Protein AF-A0A6L9QW03-F1 (afdb_monomer_lite)

Secondary structure (DSSP, 8-state):
--S---EEEESS----HHHHHHTT-SEEEEGGGT---HHHHHHTHHHHHHHHHHHHHHHHSPPP-

Sequence (65 aa):
RAGAPVVAVAGRRALTGEQLRKARIQAAYALADIEPDEERRVRRTGPLLEQLTVAIADEWLPARP

pLDDT: mean 91.84, std 7.79, range [54.5, 96.56]

Organism: NCBI:txid453573

Foldseek 3Di:
DPDDAAAAEEQDDPDDPVNCVVVSHPYYYHLCVVPVDPVVCVVCVPVSVVVVVVVVCVVPPPDDD

InterPro domains:
  IPR018197 Glycerate kinase, restriction-enzyme-like fold [G3DSA:3.40.50.10350] (1-61)

Structure (mmCIF, N/CA/C/O backbone):
da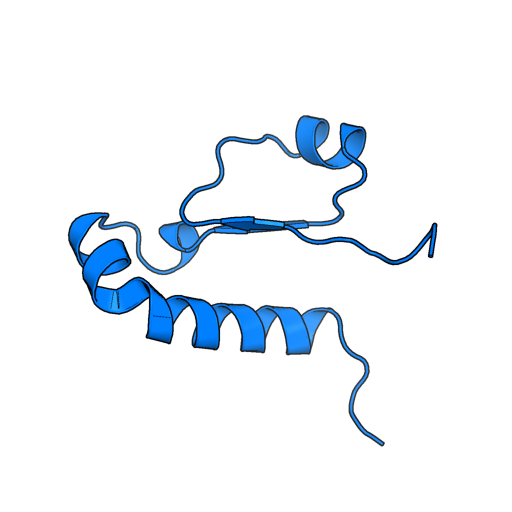ta_AF-A0A6L9QW03-F1
#
_entry.id   AF-A0A6L9QW03-F1
#
loop_
_atom_site.group_PDB
_atom_site.id
_atom_site.type_symbol
_atom_site.label_atom_id
_atom_site.label_alt_id
_atom_site.label_comp_id
_atom_site.label_asym_id
_atom_site.label_entity_id
_atom_site.label_seq_id
_atom_site.pdbx_PDB_ins_code
_atom_site.Cartn_x
_atom_site.Cartn_y
_atom_site.Cartn_z
_atom_site.occupancy
_atom_site.B_iso_or_equiv
_atom_site.auth_seq_id
_atom_site.auth_comp_id
_atom_site.auth_asym_id
_atom_site.auth_atom_id
_atom_site.pdbx_PDB_model_num
ATOM 1 N N . ARG A 1 1 ? -18.856 9.418 6.713 1.00 54.50 1 ARG A N 1
ATOM 2 C CA . ARG A 1 1 ? -18.084 8.929 7.881 1.00 54.50 1 ARG A CA 1
ATOM 3 C C . ARG A 1 1 ? -16.846 9.803 8.010 1.00 54.50 1 ARG A C 1
ATOM 5 O O . ARG A 1 1 ? -16.084 9.857 7.059 1.00 54.50 1 ARG A O 1
ATOM 12 N N . ALA A 1 2 ? -16.681 10.511 9.121 1.00 68.12 2 ALA A N 1
ATOM 13 C CA . ALA A 1 2 ? -15.441 11.207 9.458 1.00 68.12 2 ALA A CA 1
ATOM 14 C C . ALA A 1 2 ? -14.761 10.417 10.586 1.00 68.12 2 ALA A C 1
ATOM 16 O O . ALA A 1 2 ? -15.459 9.954 11.484 1.00 68.12 2 ALA A O 1
ATOM 17 N N . GLY A 1 3 ? -13.441 10.217 10.511 1.00 82.44 3 GLY A N 1
ATOM 18 C CA . GLY A 1 3 ? -12.653 9.569 11.572 1.00 82.44 3 GLY A CA 1
ATOM 19 C C . GLY A 1 3 ? -12.210 8.120 11.330 1.00 82.44 3 GLY A C 1
ATOM 20 O O . GLY A 1 3 ? -11.553 7.558 12.197 1.00 82.44 3 GLY A O 1
ATOM 21 N N . ALA A 1 4 ? -12.519 7.511 10.180 1.00 88.75 4 ALA A N 1
ATOM 22 C CA . ALA A 1 4 ? -11.904 6.229 9.821 1.00 88.75 4 ALA A CA 1
ATOM 23 C C . ALA A 1 4 ? -10.420 6.436 9.449 1.00 88.75 4 ALA A C 1
ATOM 25 O O . ALA A 1 4 ? -10.117 7.450 8.811 1.00 88.75 4 ALA A O 1
ATOM 26 N N . PRO A 1 5 ? -9.513 5.503 9.794 1.00 90.69 5 PRO A N 1
ATOM 27 C CA . PRO A 1 5 ? -8.166 5.491 9.236 1.00 90.69 5 PRO A CA 1
ATOM 28 C C . PRO A 1 5 ? -8.219 5.395 7.705 1.00 90.69 5 PRO A C 1
ATOM 30 O O . PRO A 1 5 ? -9.014 4.641 7.145 1.00 90.69 5 PRO A O 1
ATOM 33 N N . VAL A 1 6 ? -7.384 6.183 7.037 1.00 93.56 6 VAL A N 1
ATOM 34 C CA . VAL A 1 6 ? -7.234 6.271 5.587 1.00 93.56 6 VAL A CA 1
ATOM 35 C C . VAL A 1 6 ? -5.787 5.969 5.219 1.00 93.56 6 VAL A C 1
ATOM 37 O O . VAL A 1 6 ? -4.854 6.655 5.635 1.00 93.56 6 VAL A O 1
ATOM 40 N N . VAL A 1 7 ? -5.602 4.982 4.355 1.00 95.12 7 VAL A N 1
ATOM 41 C CA . VAL A 1 7 ? -4.312 4.698 3.723 1.00 95.12 7 VAL A CA 1
ATOM 42 C C . VAL A 1 7 ? -4.393 4.977 2.228 1.00 95.12 7 VAL A C 1
ATOM 44 O O . VAL A 1 7 ? -5.464 4.892 1.628 1.00 95.12 7 VAL A O 1
ATOM 47 N N . ALA A 1 8 ? -3.264 5.334 1.623 1.00 95.50 8 ALA A N 1
ATOM 48 C CA . ALA A 1 8 ? -3.154 5.552 0.186 1.00 95.50 8 ALA A CA 1
ATOM 49 C C . ALA A 1 8 ? -2.427 4.383 -0.487 1.00 95.50 8 ALA A C 1
ATOM 51 O O . ALA A 1 8 ? -1.415 3.900 0.018 1.00 95.50 8 ALA A O 1
ATOM 52 N N . VAL A 1 9 ? -2.905 3.982 -1.663 1.00 95.50 9 VAL A N 1
ATOM 53 C CA . VAL A 1 9 ? -2.246 3.000 -2.532 1.00 95.50 9 VAL A CA 1
ATOM 54 C C . VAL A 1 9 ? -1.965 3.668 -3.870 1.00 95.50 9 VAL A C 1
ATOM 56 O O . VAL A 1 9 ? -2.857 4.277 -4.459 1.00 95.50 9 VAL A O 1
ATOM 59 N N . ALA A 1 10 ? -0.721 3.594 -4.340 1.00 94.19 10 ALA A N 1
ATOM 60 C CA . ALA A 1 10 ? -0.304 4.251 -5.574 1.00 94.19 10 ALA A CA 1
ATOM 61 C C . ALA A 1 10 ? 0.726 3.424 -6.353 1.00 94.19 10 ALA A C 1
ATOM 63 O O . ALA A 1 10 ? 1.440 2.594 -5.801 1.00 94.19 10 ALA A O 1
ATOM 64 N N . GLY A 1 11 ? 0.879 3.694 -7.652 1.00 92.75 11 GLY A N 1
ATOM 65 C CA . GLY A 1 11 ? 1.964 3.093 -8.439 1.00 92.75 11 GLY A CA 1
ATOM 66 C C . GLY A 1 11 ? 3.356 3.535 -7.965 1.00 92.75 11 GLY A C 1
ATOM 67 O O . GLY A 1 11 ? 4.312 2.766 -8.042 1.00 92.75 11 GLY A O 1
ATOM 68 N N . ARG A 1 12 ? 3.466 4.765 -7.448 1.00 93.00 12 ARG A N 1
ATOM 69 C CA . ARG A 1 12 ? 4.683 5.355 -6.872 1.00 93.00 12 ARG A CA 1
ATOM 70 C C . ARG A 1 12 ? 4.323 6.349 -5.769 1.00 93.00 12 ARG A C 1
ATOM 72 O O . ARG A 1 12 ? 3.270 6.983 -5.843 1.00 93.00 12 ARG A O 1
ATOM 79 N N . ARG A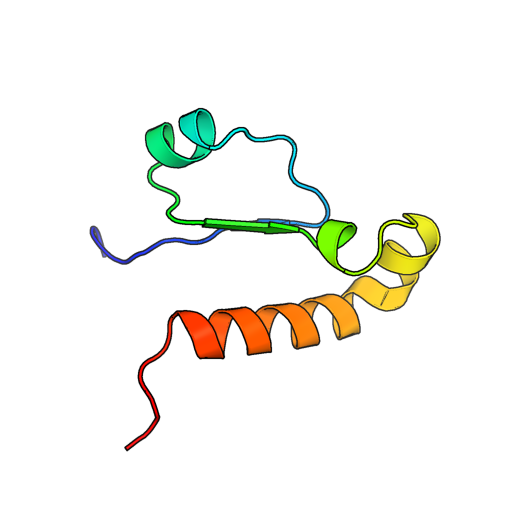 1 13 ? 5.222 6.554 -4.804 1.00 93.81 13 ARG A N 1
ATOM 80 C CA . ARG A 1 13 ? 5.058 7.550 -3.737 1.00 93.81 13 ARG A CA 1
ATOM 81 C C . ARG A 1 13 ? 6.126 8.631 -3.839 1.00 93.81 13 ARG A C 1
ATOM 83 O O . ARG A 1 13 ? 7.301 8.372 -3.632 1.00 93.81 13 ARG A O 1
ATOM 90 N N . ALA A 1 14 ? 5.686 9.856 -4.109 1.00 92.62 14 ALA A N 1
ATOM 91 C CA . ALA A 1 14 ? 6.535 11.049 -4.047 1.00 92.62 14 ALA A CA 1
ATOM 92 C C . ALA A 1 14 ? 6.328 11.856 -2.753 1.00 92.62 14 ALA A C 1
ATOM 94 O O . ALA A 1 14 ? 7.086 12.778 -2.473 1.00 92.62 14 ALA A O 1
ATOM 95 N N . LEU A 1 15 ? 5.290 11.525 -1.974 1.00 93.75 15 LEU A N 1
ATOM 96 C CA . LEU A 1 15 ? 4.961 12.246 -0.750 1.00 93.75 15 LEU A CA 1
ATOM 97 C C . LEU A 1 15 ? 5.887 11.848 0.398 1.00 93.75 15 LEU A C 1
ATOM 99 O O . LEU A 1 15 ? 6.119 10.659 0.652 1.00 93.75 15 LEU A O 1
ATOM 103 N N . THR A 1 16 ? 6.358 12.856 1.127 1.00 93.88 16 THR A N 1
ATOM 104 C CA . THR A 1 16 ? 7.065 12.682 2.398 1.00 93.88 16 THR A CA 1
ATOM 105 C C . THR A 1 16 ? 6.085 12.328 3.519 1.00 93.88 16 THR A C 1
ATOM 107 O O . THR A 1 16 ? 4.881 12.578 3.422 1.00 93.88 16 THR A O 1
ATOM 110 N N . GLY A 1 17 ? 6.598 11.795 4.633 1.00 92.25 17 GLY A N 1
ATOM 111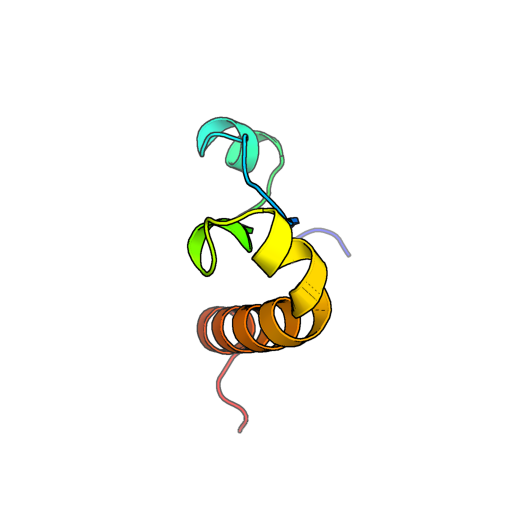 C CA . GLY A 1 17 ? 5.768 11.492 5.806 1.00 92.25 17 GLY A CA 1
ATOM 112 C C . GLY A 1 17 ? 5.039 12.719 6.372 1.00 92.25 17 GLY A C 1
ATOM 113 O O . GLY A 1 17 ? 3.908 12.614 6.841 1.00 92.25 17 GLY A O 1
ATOM 114 N N . GLU A 1 18 ? 5.633 13.912 6.270 1.00 95.31 18 GLU A N 1
ATOM 115 C CA . GLU A 1 18 ? 4.975 15.152 6.691 1.00 95.31 18 GLU A CA 1
ATOM 116 C C . GLU A 1 18 ? 3.773 15.503 5.803 1.00 95.31 18 GLU A C 1
ATOM 118 O O . GLU A 1 18 ? 2.726 15.901 6.319 1.00 95.31 18 GLU A O 1
ATOM 123 N N . GLN A 1 19 ? 3.901 15.345 4.483 1.00 96.56 19 GLN A N 1
ATOM 124 C CA . GLN A 1 19 ? 2.807 15.611 3.546 1.00 96.56 19 GLN A CA 1
ATOM 125 C C . GLN A 1 19 ? 1.634 14.649 3.773 1.00 96.56 19 GLN A C 1
ATOM 127 O O . GLN A 1 19 ? 0.484 15.087 3.777 1.00 96.56 19 GLN A O 1
ATOM 132 N N . LEU A 1 20 ? 1.916 13.371 4.050 1.00 95.88 20 LEU A N 1
ATOM 133 C CA . LEU A 1 20 ? 0.891 12.384 4.408 1.00 95.88 20 LEU A CA 1
ATOM 134 C C . LEU A 1 20 ? 0.155 12.771 5.697 1.00 95.88 20 LEU A C 1
ATOM 136 O O . LEU A 1 20 ? -1.076 12.807 5.723 1.00 95.88 20 LEU A O 1
ATOM 140 N N . ARG A 1 21 ? 0.901 13.168 6.737 1.00 92.62 21 ARG A N 1
ATOM 141 C CA . ARG A 1 21 ? 0.322 13.620 8.010 1.00 92.62 21 ARG A CA 1
ATOM 142 C C . ARG A 1 21 ? -0.587 14.836 7.825 1.00 92.62 21 ARG A C 1
ATOM 144 O O . ARG A 1 21 ? -1.687 14.857 8.374 1.00 92.62 21 ARG A O 1
ATOM 151 N N . LYS A 1 22 ? -0.163 15.832 7.038 1.00 95.12 22 LYS A N 1
ATOM 152 C CA . LYS A 1 22 ? -0.982 17.021 6.721 1.00 95.12 22 LYS A CA 1
ATOM 153 C C . LYS A 1 22 ? -2.271 16.648 5.982 1.00 9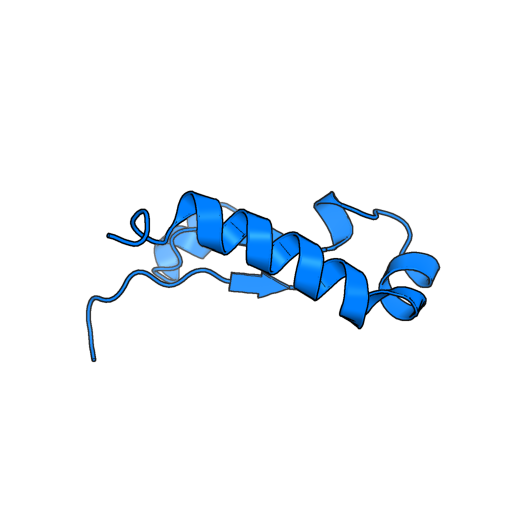5.12 22 LYS A C 1
ATOM 155 O O . LYS A 1 22 ? -3.310 17.244 6.248 1.00 95.12 22 LYS A O 1
ATOM 160 N N . ALA A 1 23 ? -2.216 15.634 5.120 1.00 93.50 23 ALA A N 1
ATOM 161 C CA . ALA A 1 23 ? -3.374 15.100 4.408 1.00 93.50 23 ALA A CA 1
ATOM 162 C C . ALA A 1 23 ? -4.263 14.168 5.259 1.00 93.50 23 ALA A C 1
ATOM 164 O O . ALA A 1 23 ? -5.293 13.712 4.772 1.00 93.50 23 ALA A O 1
ATOM 165 N N . ARG A 1 24 ? -3.893 13.891 6.521 1.00 93.31 24 ARG A N 1
ATOM 166 C CA . ARG A 1 24 ? -4.550 12.904 7.402 1.00 93.31 24 ARG A CA 1
ATOM 167 C C . ARG A 1 24 ? -4.588 11.488 6.809 1.00 93.31 24 ARG A C 1
ATOM 169 O O . ARG A 1 24 ? -5.523 10.739 7.074 1.00 93.31 24 ARG A O 1
ATOM 176 N N . ILE A 1 25 ? -3.558 11.137 6.040 1.00 95.00 25 ILE A N 1
ATOM 177 C CA . ILE A 1 25 ? -3.321 9.789 5.517 1.00 95.00 25 ILE A CA 1
ATOM 178 C C . ILE A 1 25 ? -2.339 9.096 6.465 1.00 95.00 25 ILE A C 1
ATOM 180 O O . ILE A 1 25 ? -1.245 9.611 6.699 1.00 95.00 25 ILE A O 1
ATOM 184 N N . GLN A 1 26 ? -2.726 7.951 7.024 1.00 94.44 26 GLN A N 1
ATOM 185 C CA . GLN A 1 26 ? -1.934 7.239 8.031 1.00 94.44 26 GLN A CA 1
ATOM 186 C C . GLN A 1 26 ? -0.713 6.540 7.428 1.00 94.44 26 GLN A C 1
ATOM 188 O O . GLN A 1 26 ? 0.355 6.549 8.034 1.00 94.44 26 GLN A O 1
ATOM 193 N N . ALA A 1 27 ? -0.858 5.976 6.231 1.00 94.44 27 ALA A N 1
ATOM 194 C CA . ALA A 1 27 ? 0.214 5.300 5.513 1.00 94.44 27 ALA A CA 1
ATOM 195 C C . ALA A 1 27 ? 0.008 5.413 4.000 1.00 94.44 27 ALA A C 1
ATOM 197 O O . ALA A 1 27 ? -1.112 5.609 3.521 1.00 94.44 27 ALA A O 1
ATOM 198 N N . ALA A 1 28 ? 1.094 5.295 3.241 1.00 96.50 28 ALA A N 1
ATOM 199 C CA . ALA A 1 28 ? 1.047 5.274 1.788 1.00 96.50 28 ALA A CA 1
ATOM 200 C C . ALA A 1 28 ? 1.945 4.164 1.252 1.00 96.50 28 ALA A C 1
ATOM 202 O O . ALA A 1 28 ? 3.155 4.181 1.479 1.00 96.50 28 ALA A O 1
ATOM 203 N N . TYR A 1 29 ? 1.339 3.249 0.508 1.00 95.88 29 TYR A N 1
ATOM 204 C CA . TYR A 1 29 ? 1.983 2.073 -0.051 1.00 95.88 29 TYR A CA 1
ATOM 205 C C . TYR A 1 29 ? 2.160 2.248 -1.555 1.00 95.88 29 TYR A C 1
ATOM 207 O O . TYR A 1 29 ? 1.217 2.646 -2.253 1.00 95.88 29 TYR A O 1
ATOM 215 N N . ALA A 1 30 ? 3.361 1.967 -2.062 1.00 95.56 30 ALA A N 1
ATOM 216 C CA . ALA A 1 30 ? 3.646 2.063 -3.482 1.00 95.56 30 ALA A CA 1
ATOM 217 C C . ALA A 1 30 ? 3.940 0.697 -4.099 1.00 95.56 30 ALA A C 1
ATOM 219 O O . ALA A 1 30 ? 4.736 -0.072 -3.573 1.00 95.56 30 ALA A O 1
ATOM 220 N N . LEU A 1 31 ? 3.396 0.442 -5.293 1.00 96.12 31 LEU A N 1
ATOM 221 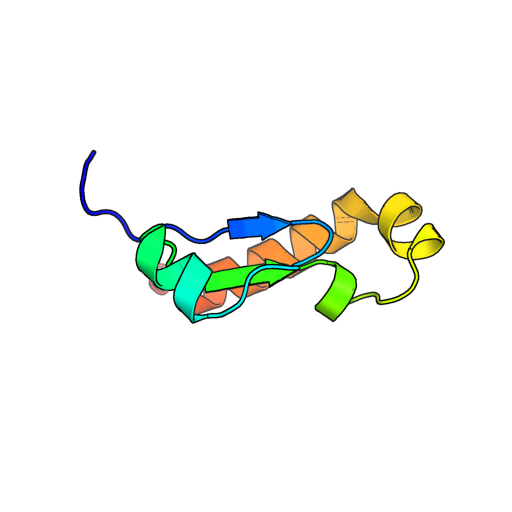C CA . LEU A 1 31 ? 3.802 -0.730 -6.080 1.00 96.12 31 LEU A CA 1
ATOM 222 C C . LEU A 1 31 ? 5.310 -0.716 -6.376 1.00 96.12 31 LEU A C 1
ATOM 224 O O . LEU A 1 31 ? 5.915 -1.775 -6.497 1.00 96.12 31 LEU A O 1
ATOM 228 N N . ALA A 1 32 ? 5.907 0.478 -6.486 1.00 94.88 32 ALA A N 1
ATOM 229 C CA . ALA A 1 32 ? 7.344 0.671 -6.700 1.00 94.88 32 ALA A CA 1
ATOM 230 C C . ALA A 1 32 ? 8.214 0.064 -5.590 1.00 94.88 32 ALA A C 1
ATOM 232 O O . ALA A 1 32 ? 9.364 -0.275 -5.848 1.00 94.88 32 ALA A O 1
ATOM 233 N N . ASP A 1 33 ? 7.665 -0.065 -4.379 1.00 92.12 33 ASP A N 1
ATOM 234 C CA . ASP A 1 33 ? 8.366 -0.654 -3.238 1.00 92.12 33 ASP A CA 1
ATOM 235 C C . ASP A 1 33 ? 8.436 -2.194 -3.363 1.00 92.12 33 ASP A C 1
ATOM 237 O O . ASP A 1 33 ? 9.285 -2.822 -2.738 1.00 92.12 33 ASP A O 1
ATOM 241 N N . ILE A 1 34 ? 7.568 -2.800 -4.190 1.00 93.25 34 ILE A N 1
ATOM 242 C CA . ILE A 1 34 ? 7.528 -4.246 -4.483 1.00 93.25 34 ILE A CA 1
ATOM 243 C C . ILE A 1 34 ? 8.259 -4.560 -5.796 1.00 93.25 34 ILE A C 1
ATOM 245 O O . ILE A 1 34 ? 9.062 -5.487 -5.859 1.00 93.25 34 ILE A O 1
ATOM 249 N N . GLU A 1 35 ? 7.975 -3.801 -6.856 1.00 95.69 35 GLU A N 1
ATOM 250 C CA . GLU A 1 35 ? 8.590 -3.946 -8.178 1.00 95.69 35 GLU A CA 1
ATOM 251 C C . GLU A 1 35 ? 9.100 -2.571 -8.642 1.00 95.69 35 GLU A C 1
ATOM 253 O O . GLU A 1 35 ? 8.298 -1.722 -9.039 1.00 95.69 35 GLU A O 1
ATOM 258 N N . PRO A 1 36 ? 10.413 -2.296 -8.577 1.00 93.94 36 PRO A N 1
ATOM 259 C CA . PRO A 1 36 ? 10.957 -0.986 -8.927 1.00 93.94 36 PRO A CA 1
ATOM 260 C C . PRO A 1 36 ? 10.897 -0.701 -10.434 1.00 93.94 36 PRO A C 1
ATOM 262 O O . PRO A 1 36 ? 10.746 0.461 -10.826 1.00 93.94 36 PRO A O 1
ATOM 265 N N . ASP A 1 37 ? 10.949 -1.732 -11.282 1.00 95.38 37 ASP A N 1
ATOM 266 C CA . ASP A 1 37 ? 10.915 -1.578 -12.736 1.00 95.38 37 ASP A CA 1
ATOM 267 C C . ASP A 1 37 ? 9.527 -1.117 -13.211 1.00 95.38 37 ASP A C 1
ATOM 269 O O . ASP A 1 37 ? 8.490 -1.702 -12.883 1.00 95.38 37 ASP A O 1
ATOM 273 N N . GLU A 1 38 ? 9.491 -0.014 -13.959 1.00 94.00 38 GLU A N 1
ATOM 274 C CA . GLU A 1 38 ? 8.241 0.616 -14.384 1.00 94.00 38 GLU A CA 1
ATOM 275 C C . GLU A 1 38 ? 7.479 -0.226 -15.413 1.00 94.00 38 GLU A C 1
ATOM 277 O O . GLU A 1 38 ? 6.267 -0.415 -15.275 1.00 94.00 38 GLU A O 1
ATOM 282 N N . GLU A 1 39 ? 8.173 -0.787 -16.407 1.00 95.38 39 GLU A N 1
ATOM 283 C CA . GLU A 1 39 ? 7.536 -1.605 -17.440 1.00 95.38 39 GLU A CA 1
ATOM 284 C C . GLU A 1 39 ? 6.915 -2.866 -16.837 1.00 95.38 39 GLU A C 1
ATOM 286 O O . GLU A 1 39 ? 5.788 -3.248 -17.174 1.00 95.38 39 GLU A O 1
ATOM 291 N N . ARG A 1 40 ? 7.622 -3.505 -15.902 1.00 94.81 40 ARG A N 1
ATOM 292 C CA . ARG A 1 40 ? 7.123 -4.673 -15.172 1.00 94.81 40 ARG A CA 1
ATOM 293 C C . ARG A 1 40 ? 5.939 -4.324 -14.285 1.00 94.81 40 ARG A C 1
ATOM 295 O O . ARG A 1 40 ? 4.961 -5.077 -14.291 1.00 94.81 40 ARG A O 1
ATOM 302 N N . ARG A 1 41 ? 5.972 -3.184 -13.584 1.00 95.06 41 ARG A N 1
ATOM 303 C CA . ARG A 1 41 ? 4.839 -2.707 -12.775 1.00 95.06 41 ARG A CA 1
ATOM 304 C C . ARG A 1 41 ? 3.581 -2.519 -13.598 1.00 95.06 41 ARG A C 1
ATOM 306 O O . ARG A 1 41 ? 2.530 -3.018 -13.205 1.00 95.06 41 ARG A O 1
ATOM 313 N N . VAL A 1 42 ? 3.674 -1.839 -14.739 1.00 92.94 42 VAL A N 1
ATOM 314 C CA . VAL A 1 42 ? 2.515 -1.604 -15.612 1.00 92.94 42 VAL A CA 1
ATOM 315 C C . VAL A 1 42 ? 1.967 -2.933 -16.133 1.00 92.94 42 VAL A C 1
ATOM 317 O O . VAL A 1 42 ? 0.768 -3.188 -16.039 1.00 92.94 42 VAL A O 1
ATOM 320 N N . ARG A 1 43 ? 2.844 -3.840 -16.584 1.00 96.31 43 ARG A N 1
ATOM 321 C CA . ARG A 1 43 ? 2.442 -5.173 -17.069 1.00 96.31 43 ARG A CA 1
ATOM 322 C C . ARG A 1 43 ? 1.800 -6.049 -15.992 1.00 96.31 43 ARG A C 1
ATOM 324 O O . ARG A 1 43 ? 1.004 -6.920 -16.326 1.00 96.31 43 ARG A O 1
ATOM 331 N N . ARG A 1 44 ? 2.155 -5.855 -14.718 1.00 94.06 44 ARG A N 1
ATOM 332 C CA . ARG A 1 44 ? 1.716 -6.692 -13.587 1.00 94.06 44 ARG A CA 1
ATOM 333 C C . ARG A 1 44 ? 0.890 -5.934 -12.547 1.00 94.06 44 ARG A C 1
ATOM 335 O O . ARG A 1 44 ? 0.782 -6.392 -11.415 1.00 94.06 44 ARG A O 1
ATOM 342 N N . THR A 1 45 ? 0.289 -4.798 -12.909 1.00 92.94 45 THR A N 1
ATOM 343 C CA . THR A 1 45 ? -0.390 -3.918 -11.940 1.00 92.94 45 THR A CA 1
ATOM 344 C C . THR A 1 45 ? -1.479 -4.646 -11.152 1.00 92.94 45 THR A C 1
ATOM 346 O O . THR A 1 45 ? -1.523 -4.501 -9.937 1.00 92.94 45 THR A O 1
ATOM 349 N N . GLY A 1 46 ? -2.311 -5.464 -11.809 1.00 94.50 46 GLY A N 1
ATOM 350 C CA . GLY A 1 46 ? -3.365 -6.241 -11.139 1.00 94.50 46 GLY A CA 1
ATOM 351 C C . GLY A 1 46 ? -2.816 -7.165 -10.041 1.00 94.50 46 GLY A C 1
ATOM 352 O O . GLY A 1 46 ? -3.101 -6.924 -8.869 1.00 94.50 46 GLY A O 1
ATOM 353 N N . PRO A 1 47 ? -1.961 -8.150 -10.381 1.00 95.75 47 PRO A N 1
ATOM 354 C CA . PRO A 1 47 ? -1.365 -9.048 -9.388 1.00 95.75 47 PRO A CA 1
ATOM 355 C C . PRO A 1 47 ? -0.590 -8.331 -8.273 1.00 95.75 47 PRO A C 1
ATOM 357 O O . PRO A 1 47 ? -0.658 -8.727 -7.112 1.00 95.75 47 PRO A O 1
ATOM 360 N N . LEU A 1 48 ? 0.129 -7.251 -8.600 1.00 95.44 48 LEU A N 1
ATOM 361 C CA . LEU A 1 48 ? 0.862 -6.472 -7.600 1.00 95.44 48 LEU A CA 1
ATOM 362 C C . LEU A 1 48 ? -0.082 -5.742 -6.631 1.00 95.44 48 LEU A C 1
ATOM 364 O O . LEU A 1 48 ? 0.216 -5.653 -5.441 1.00 95.44 48 LEU A O 1
ATOM 368 N N . LEU A 1 49 ? -1.223 -5.239 -7.113 1.00 95.50 49 LEU A N 1
ATOM 369 C CA . LEU A 1 49 ? -2.245 -4.622 -6.263 1.00 95.50 49 LEU A CA 1
ATOM 370 C C . LEU A 1 49 ? -2.911 -5.642 -5.343 1.00 95.50 49 LEU A C 1
ATOM 372 O O . LEU A 1 49 ? -3.145 -5.326 -4.179 1.00 95.50 49 LEU A O 1
ATOM 376 N N . GLU A 1 50 ? -3.197 -6.847 -5.830 1.00 95.69 50 GLU A N 1
ATOM 377 C CA . GLU A 1 50 ? -3.749 -7.927 -5.006 1.00 95.69 50 GLU A CA 1
ATOM 378 C C . GLU A 1 50 ? -2.787 -8.290 -3.873 1.00 95.69 50 GLU A C 1
ATOM 380 O O . GLU A 1 50 ? -3.169 -8.245 -2.704 1.00 95.69 50 GLU A O 1
ATOM 385 N N . GLN A 1 51 ? -1.518 -8.548 -4.207 1.00 94.88 51 GLN A N 1
ATOM 386 C CA . GLN A 1 51 ? -0.479 -8.851 -3.223 1.00 94.88 51 GLN A CA 1
ATOM 387 C C . GLN A 1 51 ? -0.333 -7.730 -2.188 1.00 94.88 51 GLN A C 1
ATOM 389 O O . GLN A 1 51 ? -0.282 -7.994 -0.986 1.00 94.88 51 GLN A O 1
ATOM 394 N N . LEU A 1 52 ? -0.283 -6.475 -2.644 1.00 95.38 52 LEU A N 1
ATOM 395 C CA . LEU A 1 52 ? -0.153 -5.334 -1.746 1.00 95.38 52 LEU A CA 1
ATOM 396 C C . LEU A 1 52 ? -1.378 -5.193 -0.832 1.00 95.38 52 LEU A C 1
ATOM 398 O O . LEU A 1 52 ? -1.237 -4.900 0.351 1.00 95.38 52 LEU A O 1
ATOM 402 N N . THR A 1 53 ? -2.579 -5.417 -1.361 1.00 93.81 53 THR A N 1
ATOM 403 C CA . THR A 1 53 ? -3.822 -5.264 -0.596 1.00 93.81 53 T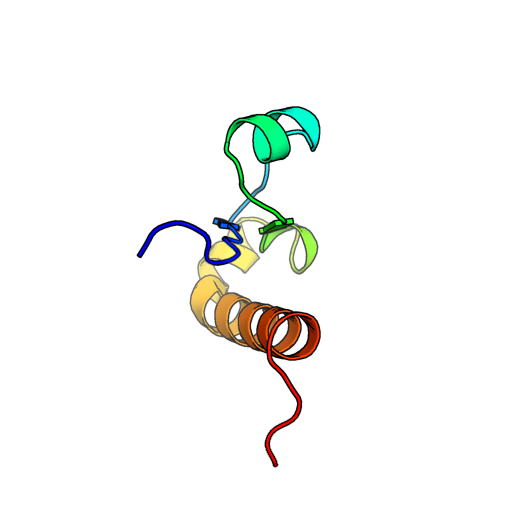HR A CA 1
ATOM 404 C C . THR A 1 53 ? -3.968 -6.346 0.471 1.00 93.81 53 THR A C 1
ATOM 406 O O . THR A 1 53 ? -4.488 -6.051 1.542 1.00 93.81 53 THR A O 1
ATOM 409 N N . VAL A 1 54 ? -3.466 -7.564 0.230 1.00 94.56 54 VAL A N 1
ATOM 410 C CA . VAL A 1 54 ? -3.375 -8.609 1.266 1.00 94.56 54 VAL A CA 1
ATOM 411 C C . VAL A 1 54 ? -2.483 -8.145 2.416 1.00 94.56 54 VAL A C 1
ATOM 413 O O . VAL A 1 54 ? -2.916 -8.173 3.562 1.00 94.56 54 VAL A O 1
ATOM 416 N N . ALA A 1 55 ? -1.291 -7.620 2.119 1.00 93.00 55 ALA A N 1
ATOM 417 C CA . ALA A 1 55 ? -0.390 -7.114 3.156 1.00 93.00 55 ALA A CA 1
ATOM 418 C C . ALA A 1 55 ? -1.006 -5.944 3.950 1.00 93.00 55 ALA A C 1
ATOM 420 O O . ALA A 1 55 ? -0.897 -5.894 5.172 1.00 93.00 55 ALA A O 1
ATOM 421 N N . ILE A 1 56 ? -1.704 -5.026 3.271 1.00 95.12 56 ILE A N 1
ATOM 422 C CA . ILE A 1 56 ? -2.440 -3.934 3.929 1.00 95.12 56 ILE A CA 1
ATOM 423 C C . ILE A 1 56 ? -3.561 -4.493 4.814 1.00 95.12 56 ILE A C 1
ATOM 425 O O . ILE A 1 56 ? -3.779 -3.999 5.917 1.00 95.12 56 ILE A O 1
ATOM 429 N N . ALA A 1 57 ? -4.290 -5.505 4.344 1.00 93.50 57 ALA A N 1
ATOM 430 C CA . ALA A 1 57 ? -5.356 -6.127 5.118 1.00 93.50 57 ALA A CA 1
ATOM 431 C C . ALA A 1 57 ? -4.814 -6.775 6.398 1.00 93.50 57 ALA A C 1
ATOM 433 O O . ALA A 1 57 ? -5.394 -6.557 7.458 1.00 93.50 57 ALA A O 1
ATOM 434 N N . ASP A 1 58 ? -3.691 -7.489 6.314 1.00 93.12 58 ASP A N 1
ATOM 435 C CA . ASP A 1 58 ? -3.039 -8.109 7.472 1.00 93.12 58 ASP A CA 1
ATOM 436 C C . ASP A 1 58 ? -2.560 -7.069 8.502 1.00 93.12 58 ASP A C 1
ATOM 438 O O . ASP A 1 58 ? -2.571 -7.334 9.703 1.00 93.12 58 ASP A O 1
ATOM 442 N N . GLU A 1 59 ? -2.165 -5.874 8.052 1.00 94.00 59 GLU A N 1
ATOM 443 C CA . GLU A 1 59 ? -1.720 -4.786 8.932 1.00 94.00 59 GLU A CA 1
ATOM 444 C C . GLU A 1 59 ? -2.887 -4.027 9.593 1.00 94.00 59 GLU A C 1
ATOM 446 O O . GLU A 1 59 ? -2.787 -3.622 10.752 1.00 94.00 59 GLU A O 1
ATOM 451 N N . TRP A 1 60 ? -3.994 -3.810 8.872 1.00 93.06 60 TRP A N 1
ATOM 452 C CA . TRP A 1 60 ? -5.052 -2.877 9.291 1.00 93.06 60 TRP A CA 1
ATOM 453 C C . TRP A 1 60 ? -6.358 -3.528 9.735 1.00 93.06 60 TRP A C 1
ATOM 455 O O . TRP A 1 60 ? -7.148 -2.884 10.434 1.00 93.06 60 TRP A O 1
ATOM 465 N N . LEU A 1 61 ? -6.641 -4.755 9.302 1.00 90.62 61 LEU A N 1
ATOM 466 C CA . LEU A 1 61 ? -7.887 -5.427 9.644 1.00 90.62 61 LEU A CA 1
ATOM 467 C C . LEU A 1 61 ? -7.698 -6.302 10.885 1.00 90.62 61 LEU A C 1
ATOM 469 O O . LEU A 1 61 ? -6.673 -6.963 11.038 1.00 90.62 61 LEU A O 1
ATOM 473 N N . PRO A 1 62 ? -8.694 -6.344 11.783 1.00 86.56 62 PRO A N 1
ATOM 474 C CA . PRO A 1 62 ? -8.663 -7.290 12.884 1.00 86.56 62 PRO A CA 1
ATOM 475 C C . PRO A 1 62 ? -8.680 -8.724 12.344 1.00 86.56 62 PRO A C 1
ATOM 477 O O . PRO A 1 62 ? -9.326 -9.004 11.327 1.00 86.56 62 PRO A O 1
ATOM 480 N N . ALA A 1 63 ? -8.026 -9.640 13.064 1.00 78.12 63 ALA A N 1
ATOM 481 C CA . ALA A 1 63 ? -8.160 -11.068 12.802 1.00 78.12 63 ALA A CA 1
ATOM 482 C C . ALA A 1 63 ? -9.650 -11.434 12.780 1.00 78.12 63 ALA A C 1
ATOM 484 O O . ALA A 1 63 ? -10.422 -11.014 13.649 1.00 78.12 63 ALA A O 1
ATOM 485 N N . ARG A 1 64 ? -10.064 -12.172 11.747 1.00 73.50 64 ARG A N 1
ATOM 486 C CA . ARG A 1 64 ? -11.452 -12.619 11.631 1.00 73.50 64 ARG A CA 1
ATOM 487 C C . ARG A 1 64 ? -11.765 -13.533 12.831 1.00 73.50 64 ARG A C 1
ATOM 489 O O . ARG A 1 64 ? -10.919 -14.376 13.130 1.00 73.50 64 ARG A O 1
ATOM 496 N N . PRO A 1 65 ? -12.906 -13.343 13.518 1.00 62.09 65 PRO A N 1
ATOM 497 C CA . PRO A 1 65 ? -13.319 -14.224 14.609 1.00 62.09 65 PRO A CA 1
ATOM 498 C C . PRO A 1 65 ? -13.532 -15.665 14.139 1.00 62.09 65 PRO A C 1
ATOM 500 O O . PRO A 1 65 ? -13.828 -15.861 12.933 1.00 62.09 65 PRO A O 1
#

Radius of gyration: 13.31 Å; chains: 1; bounding box: 29×31×32 Å